Protein AF-A0AAJ2SPP4-F1 (afdb_monomer_lite)

Secondary structure (DSSP, 8-state):
--SSTTTT--HHHHHHHHHHHHHHHHHHHHHHHHHHHHHT----TTHHHHHHHHHHHSTT-HHHHHHHHHHHHHHHHHHHHH--GGGTTHHHHHHHHHHHHHHHT-

Foldseek 3Di:
DPDDPPPPPCPPVVVVVVVVVVVVVVVVVVVVVVVVVCVVDPDPPVVVVLVVCCQCLADPHPVLVVQLVVLCVVLVVVCVVPVDPVSNCVSVVSVVCSVVVNVVSD

Structure (mmCIF, N/CA/C/O backbone):
data_AF-A0AAJ2SPP4-F1
#
_entry.id   AF-A0AAJ2SPP4-F1
#
loop_
_atom_site.group_PDB
_atom_site.id
_atom_site.type_symbol
_atom_site.label_atom_id
_atom_site.label_alt_id
_atom_site.label_comp_id
_atom_site.label_asym_id
_atom_site.label_entity_id
_atom_site.label_seq_id
_atom_site.pdbx_PDB_ins_code
_atom_site.Cartn_x
_atom_site.Cartn_y
_atom_site.Cartn_z
_atom_site.occupancy
_atom_site.B_iso_or_equiv
_atom_site.auth_seq_id
_atom_site.auth_comp_id
_atom_site.auth_asym_id
_atom_site.auth_atom_id
_atom_site.pdbx_PDB_model_num
ATOM 1 N N . MET A 1 1 ? 77.901 3.142 -53.050 1.00 51.00 1 MET A N 1
ATOM 2 C CA . MET A 1 1 ? 77.483 3.091 -51.628 1.00 51.00 1 MET A CA 1
ATOM 3 C C . MET A 1 1 ? 76.377 4.126 -51.381 1.00 51.00 1 MET A C 1
ATOM 5 O O . MET A 1 1 ? 76.693 5.295 -51.240 1.00 51.00 1 MET A O 1
ATOM 9 N N . LYS A 1 2 ? 75.081 3.762 -51.428 1.00 53.44 2 LYS A N 1
ATOM 10 C CA . LYS A 1 2 ? 73.963 4.728 -51.232 1.00 53.44 2 LYS A CA 1
ATOM 11 C C . LYS A 1 2 ? 72.672 4.088 -50.684 1.00 53.44 2 LYS A C 1
ATOM 13 O O . LYS A 1 2 ? 71.581 4.421 -51.128 1.00 53.44 2 LYS A O 1
ATOM 18 N N . LYS A 1 3 ? 72.779 3.122 -49.762 1.00 55.66 3 LYS A N 1
ATOM 19 C CA . LYS A 1 3 ? 71.599 2.415 -49.207 1.00 55.66 3 LYS A CA 1
ATOM 20 C C . LYS A 1 3 ? 71.514 2.330 -47.680 1.00 55.66 3 LYS A C 1
ATOM 22 O O . LYS A 1 3 ? 70.580 1.724 -47.178 1.00 55.66 3 LYS A O 1
ATOM 27 N N . ILE A 1 4 ? 72.435 2.953 -46.941 1.00 57.94 4 ILE A N 1
ATOM 28 C CA . ILE A 1 4 ? 72.496 2.795 -45.474 1.00 57.94 4 ILE A CA 1
ATOM 29 C C . ILE A 1 4 ? 71.853 3.977 -44.720 1.00 57.94 4 ILE A C 1
ATOM 31 O O . ILE A 1 4 ? 71.496 3.853 -43.557 1.00 57.94 4 ILE A O 1
ATOM 35 N N . HIS A 1 5 ? 71.605 5.110 -45.386 1.00 52.50 5 HIS A N 1
ATOM 36 C CA . HIS A 1 5 ? 71.060 6.311 -44.735 1.00 52.50 5 HIS A CA 1
ATOM 37 C C . HIS A 1 5 ? 69.523 6.370 -44.632 1.00 52.50 5 HIS A C 1
ATOM 39 O O . HIS A 1 5 ? 68.995 7.333 -44.085 1.00 52.50 5 HIS A O 1
ATOM 45 N N . THR A 1 6 ? 68.782 5.369 -45.121 1.00 56.84 6 THR A N 1
ATOM 46 C CA . THR A 1 6 ? 67.303 5.403 -45.129 1.00 56.84 6 THR A CA 1
ATOM 47 C C . THR A 1 6 ? 66.638 4.510 -44.080 1.00 56.84 6 THR A C 1
ATOM 49 O O . THR A 1 6 ? 65.415 4.518 -43.976 1.00 56.84 6 THR A O 1
ATOM 52 N N . MET A 1 7 ? 67.404 3.766 -43.272 1.00 56.72 7 MET A N 1
ATOM 53 C CA . MET A 1 7 ? 66.833 2.825 -42.293 1.00 56.72 7 MET A CA 1
ATOM 54 C C . MET A 1 7 ? 66.414 3.465 -40.954 1.00 56.72 7 MET A C 1
ATOM 56 O O . MET A 1 7 ? 65.700 2.828 -40.189 1.00 56.72 7 MET A O 1
ATOM 60 N N . PHE A 1 8 ? 66.770 4.728 -40.685 1.00 59.75 8 PHE A N 1
ATOM 61 C CA . PHE A 1 8 ? 66.502 5.399 -39.396 1.00 59.75 8 PHE A CA 1
ATOM 62 C C . PHE A 1 8 ? 65.700 6.714 -39.497 1.00 59.75 8 PHE A C 1
ATOM 64 O O . PHE A 1 8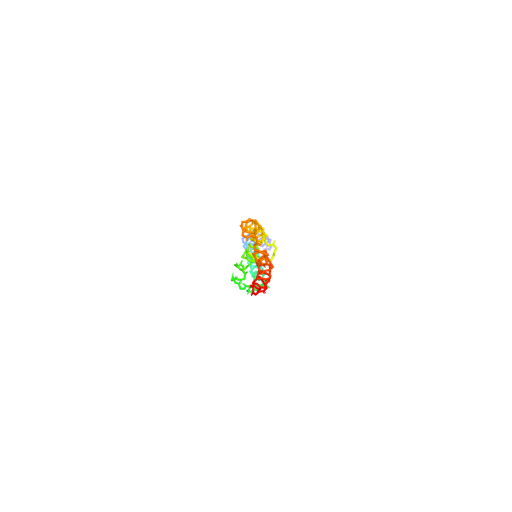 ? 65.680 7.504 -38.559 1.00 59.75 8 PHE A O 1
ATOM 71 N N . SER A 1 9 ? 64.993 6.974 -40.603 1.00 55.25 9 SER A N 1
ATOM 72 C CA . SER A 1 9 ? 64.289 8.254 -40.825 1.00 55.25 9 SER A CA 1
ATOM 73 C C . SER A 1 9 ? 62.771 8.238 -40.584 1.00 55.25 9 SER A C 1
ATOM 75 O O . SER A 1 9 ? 62.076 9.166 -40.996 1.00 55.25 9 SER A O 1
ATOM 77 N N . LYS A 1 10 ? 62.218 7.250 -39.864 1.00 57.59 10 LYS A N 1
ATOM 78 C CA . LYS A 1 10 ? 60.773 7.211 -39.541 1.00 57.59 10 LYS A CA 1
ATOM 79 C C . LYS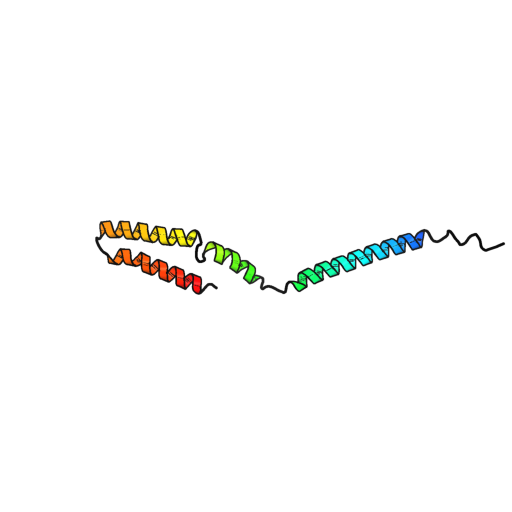 A 1 10 ? 60.346 7.711 -38.134 1.00 57.59 10 LYS A C 1
ATOM 81 O O . LYS A 1 10 ? 59.260 7.330 -37.701 1.00 57.59 10 LYS A O 1
ATOM 86 N N . PRO A 1 11 ? 61.058 8.590 -37.396 1.00 56.66 11 PRO A N 1
ATOM 87 C CA . PRO A 1 11 ? 60.698 8.865 -35.998 1.00 56.66 11 PRO A CA 1
ATOM 88 C C . PRO A 1 11 ? 59.342 9.573 -35.836 1.00 56.66 11 PRO A C 1
ATOM 90 O O . PRO A 1 11 ? 58.642 9.346 -34.856 1.00 56.66 11 PRO A O 1
ATOM 93 N N . ARG A 1 12 ? 58.929 10.396 -36.810 1.00 59.50 12 ARG A N 1
ATOM 94 C CA . ARG A 1 12 ? 57.700 11.204 -36.715 1.00 59.50 12 ARG A CA 1
ATOM 95 C C . ARG A 1 12 ? 56.431 10.450 -37.123 1.00 59.50 12 ARG A C 1
ATOM 97 O O . ARG A 1 12 ? 55.365 10.721 -36.581 1.00 59.50 12 ARG A O 1
ATOM 104 N N . ASN A 1 13 ? 56.549 9.492 -38.041 1.00 64.62 13 ASN A N 1
ATOM 105 C CA . ASN A 1 13 ? 55.392 8.768 -38.569 1.00 64.62 13 ASN A CA 1
ATOM 106 C C . ASN A 1 13 ? 54.940 7.654 -37.612 1.00 64.62 13 ASN A C 1
ATOM 108 O O . ASN A 1 13 ? 53.745 7.504 -37.410 1.00 64.62 13 ASN A O 1
ATOM 112 N N . TYR A 1 14 ? 55.860 6.970 -36.916 1.00 65.88 14 TYR A N 1
ATOM 113 C CA . TYR A 1 14 ? 55.488 5.955 -35.916 1.00 65.88 14 TYR A CA 1
ATOM 114 C C . TYR A 1 14 ? 54.757 6.546 -34.705 1.00 65.88 14 TYR A C 1
ATOM 116 O O . TYR A 1 14 ? 53.763 5.988 -34.251 1.00 65.88 14 TYR A O 1
ATOM 124 N N . VAL A 1 15 ? 55.197 7.697 -34.183 1.00 67.00 15 VAL A N 1
ATOM 125 C CA . VAL A 1 15 ? 54.493 8.356 -33.067 1.00 67.00 15 VAL A CA 1
ATOM 126 C C . VAL A 1 15 ? 53.141 8.931 -33.496 1.00 67.00 15 VAL A C 1
ATOM 128 O O . VAL A 1 15 ? 52.218 8.964 -32.685 1.00 67.00 15 VAL A O 1
ATOM 131 N N . ALA A 1 16 ? 53.002 9.349 -34.758 1.00 75.19 16 ALA A N 1
ATOM 132 C CA . ALA A 1 16 ? 51.728 9.780 -35.326 1.00 75.19 16 ALA A CA 1
ATOM 133 C C . ALA A 1 16 ? 50.764 8.596 -35.516 1.00 75.19 16 ALA A C 1
ATOM 135 O O . ALA A 1 16 ? 49.610 8.693 -35.112 1.00 75.19 16 ALA A O 1
ATOM 136 N N . GLU A 1 17 ? 51.244 7.461 -36.028 1.00 75.12 17 GLU A N 1
ATOM 137 C CA . GLU A 1 17 ? 50.459 6.231 -36.197 1.00 75.12 17 GLU A CA 1
ATOM 138 C C . GLU A 1 17 ? 50.057 5.605 -34.856 1.00 75.12 17 GLU A C 1
ATOM 140 O O . GLU A 1 17 ? 48.914 5.188 -34.686 1.00 75.12 17 GLU A O 1
ATOM 145 N N . LEU A 1 18 ? 50.942 5.609 -33.854 1.00 76.56 18 LEU A N 1
ATOM 146 C CA . LEU A 1 18 ? 50.618 5.156 -32.497 1.00 76.56 18 LEU A CA 1
ATOM 147 C C . LEU A 1 18 ? 49.580 6.062 -31.826 1.00 76.56 18 LEU A C 1
ATOM 149 O O . LEU A 1 18 ? 48.683 5.569 -31.143 1.00 76.56 18 LEU A O 1
ATOM 153 N N . ARG A 1 19 ? 49.667 7.385 -32.024 1.00 78.56 19 ARG A N 1
ATOM 154 C CA . ARG A 1 19 ? 48.640 8.327 -31.550 1.00 78.56 19 ARG A CA 1
ATOM 155 C C . ARG A 1 19 ? 47.314 8.099 -32.271 1.00 78.56 19 ARG A C 1
ATOM 157 O O . ARG A 1 19 ? 46.294 8.001 -31.599 1.00 78.56 19 ARG A O 1
ATOM 164 N N . ALA A 1 20 ? 47.332 7.940 -33.593 1.00 83.19 20 ALA A N 1
ATOM 165 C CA . ALA A 1 20 ? 46.141 7.650 -34.388 1.00 83.19 20 ALA A CA 1
ATOM 166 C C . ALA A 1 20 ? 45.480 6.330 -33.963 1.00 83.19 20 ALA A C 1
ATOM 168 O O . ALA A 1 20 ? 44.270 6.281 -33.774 1.00 83.19 20 ALA A O 1
ATOM 169 N N . THR A 1 21 ? 46.275 5.291 -33.704 1.00 83.62 21 THR A N 1
ATOM 170 C CA . THR A 1 21 ? 45.791 3.987 -33.229 1.00 83.62 21 THR A CA 1
ATOM 171 C C . THR A 1 21 ? 45.171 4.089 -31.836 1.00 83.62 21 THR A C 1
ATOM 173 O O . THR A 1 21 ? 44.105 3.531 -31.596 1.00 83.62 21 THR A O 1
ATOM 176 N N . LYS A 1 22 ? 45.787 4.843 -30.915 1.00 86.19 22 LYS A N 1
ATOM 177 C CA . LYS A 1 22 ? 45.219 5.086 -29.577 1.00 86.19 22 LYS A CA 1
ATOM 178 C C . LYS A 1 22 ? 43.912 5.877 -29.634 1.00 86.19 22 LYS A C 1
ATOM 180 O O . LYS A 1 22 ? 42.989 5.558 -28.895 1.00 86.19 22 LYS A O 1
ATOM 185 N N . VAL A 1 23 ? 43.826 6.876 -30.513 1.00 87.69 23 VAL A N 1
ATOM 186 C CA . VAL A 1 23 ? 42.602 7.664 -30.725 1.00 87.69 23 VAL A CA 1
ATOM 187 C C . VAL A 1 23 ? 41.499 6.795 -31.328 1.00 87.69 23 VAL A C 1
ATOM 189 O O . VAL A 1 23 ? 40.371 6.836 -30.847 1.00 87.69 23 VAL A O 1
ATOM 192 N N . LEU A 1 24 ? 41.822 5.957 -32.316 1.00 87.81 24 LEU A N 1
ATOM 193 C CA . LEU A 1 24 ? 40.872 5.022 -32.917 1.00 87.81 24 LEU A CA 1
ATOM 194 C C . LEU A 1 24 ? 40.371 3.994 -31.893 1.00 87.81 24 LEU A C 1
ATOM 196 O O . LEU A 1 24 ? 39.176 3.737 -31.816 1.00 87.81 24 LEU A O 1
ATOM 200 N N . LEU A 1 25 ? 41.264 3.451 -31.062 1.00 89.31 25 LEU A N 1
ATOM 201 C CA . LEU A 1 25 ? 40.896 2.515 -30.001 1.00 89.31 25 LEU A CA 1
ATOM 202 C C . LEU A 1 25 ? 40.000 3.177 -28.943 1.00 89.31 25 LEU A C 1
ATOM 204 O O . 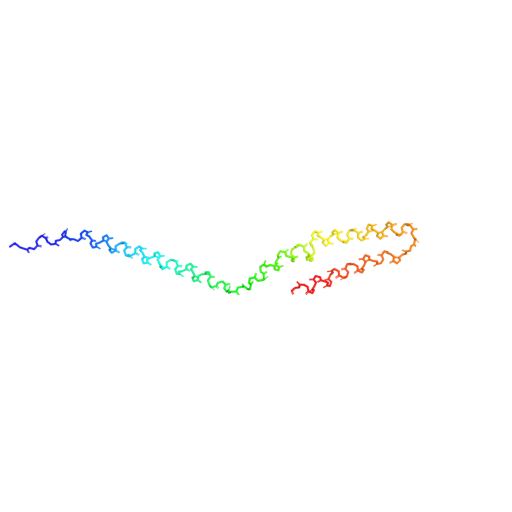LEU A 1 25 ? 39.008 2.585 -28.530 1.00 89.31 25 LEU A O 1
ATOM 208 N N . ALA A 1 26 ? 40.313 4.412 -28.539 1.00 87.31 26 ALA A N 1
ATOM 209 C CA . ALA A 1 26 ? 39.483 5.184 -27.615 1.00 87.31 26 ALA A CA 1
ATOM 210 C C . ALA A 1 26 ? 38.097 5.495 -28.206 1.00 87.31 26 ALA A C 1
ATOM 212 O O . ALA A 1 26 ? 37.098 5.432 -27.494 1.00 87.31 26 ALA A O 1
ATOM 213 N N . PHE A 1 27 ? 38.031 5.777 -29.509 1.00 89.00 27 PHE A N 1
ATOM 214 C CA . PHE A 1 27 ? 36.784 6.010 -30.235 1.00 89.00 27 PHE A CA 1
ATOM 215 C C . PHE A 1 27 ? 35.934 4.737 -30.374 1.00 89.00 27 PHE A C 1
ATOM 217 O O . PHE A 1 27 ? 34.721 4.767 -30.200 1.00 89.00 27 PHE A O 1
ATOM 224 N N . LEU A 1 28 ? 36.558 3.587 -30.631 1.00 86.94 28 LEU A N 1
ATOM 225 C CA . LEU A 1 28 ? 35.853 2.305 -30.675 1.00 86.94 28 LEU A CA 1
ATOM 226 C C . LEU A 1 28 ? 35.362 1.875 -29.286 1.00 86.94 28 LEU A C 1
ATOM 228 O O . LEU A 1 28 ? 34.254 1.358 -29.162 1.00 86.94 28 LEU A O 1
ATOM 232 N N . LEU A 1 29 ? 36.142 2.141 -28.234 1.00 87.12 29 LEU A N 1
ATOM 233 C CA . LEU A 1 29 ? 35.719 1.929 -26.848 1.00 87.12 29 LEU A CA 1
ATOM 234 C C . LEU A 1 29 ? 34.536 2.823 -26.471 1.00 87.12 29 LEU A C 1
ATOM 236 O O . LEU A 1 29 ? 33.589 2.333 -25.860 1.00 87.12 29 LEU A O 1
ATOM 240 N N . SER A 1 30 ? 34.548 4.104 -26.851 1.00 81.31 30 SER A N 1
ATOM 241 C CA . SER A 1 30 ? 33.420 4.997 -26.568 1.00 81.31 30 SER A CA 1
ATOM 242 C C . SER A 1 30 ? 32.156 4.567 -27.316 1.00 81.31 30 SER A C 1
ATOM 244 O O . SER A 1 30 ? 31.088 4.523 -26.711 1.00 81.31 30 SER A O 1
ATOM 246 N N . LEU A 1 31 ? 32.270 4.147 -28.580 1.00 81.44 31 LEU A N 1
ATOM 247 C CA . LEU A 1 31 ? 31.154 3.568 -29.334 1.00 81.44 31 LEU A CA 1
ATOM 248 C C . LEU A 1 31 ? 30.640 2.262 -28.717 1.00 81.44 31 LEU A C 1
ATOM 250 O O . LEU A 1 31 ? 29.430 2.053 -28.672 1.00 81.44 31 LEU A O 1
ATOM 254 N N . GLY A 1 32 ? 31.527 1.412 -28.192 1.00 78.38 32 GLY A N 1
ATOM 255 C CA . GLY A 1 32 ? 31.148 0.197 -27.468 1.00 78.38 32 GLY A CA 1
ATOM 256 C C . GLY A 1 32 ? 30.359 0.494 -26.190 1.00 78.38 32 GLY A C 1
ATOM 257 O O . GLY A 1 32 ? 29.325 -0.124 -25.950 1.00 78.38 32 GLY A O 1
ATOM 258 N N . VAL A 1 33 ? 30.785 1.490 -25.405 1.00 76.06 33 VAL A N 1
ATOM 259 C CA . VAL A 1 33 ? 30.070 1.937 -24.193 1.00 76.06 33 VAL A CA 1
ATOM 260 C C . VAL A 1 33 ? 28.701 2.531 -24.543 1.00 76.06 33 VAL A C 1
ATOM 262 O O . VAL A 1 33 ? 27.711 2.220 -23.884 1.00 76.06 33 VAL A O 1
ATOM 265 N N . ILE A 1 34 ? 28.619 3.329 -25.611 1.00 72.56 34 ILE A N 1
ATOM 266 C CA . ILE A 1 34 ? 27.353 3.893 -26.104 1.00 72.56 34 ILE A CA 1
ATOM 267 C C . ILE A 1 34 ? 26.426 2.783 -26.619 1.00 72.56 34 ILE A C 1
ATOM 269 O O . ILE A 1 34 ? 25.225 2.827 -26.360 1.00 72.56 34 ILE A O 1
ATOM 273 N N . GLY A 1 35 ? 26.966 1.776 -27.308 1.00 66.44 35 GLY A N 1
ATOM 274 C CA . GLY A 1 35 ? 26.215 0.620 -27.797 1.00 66.44 35 GLY A CA 1
ATOM 275 C C . GLY A 1 35 ? 25.631 -0.228 -26.666 1.00 66.44 35 GLY A C 1
ATOM 276 O O . GLY A 1 35 ? 24.466 -0.605 -26.739 1.00 66.44 35 GLY A O 1
ATOM 277 N N . VAL A 1 36 ? 26.388 -0.460 -25.586 1.00 65.69 36 VAL A N 1
ATOM 278 C CA . VAL A 1 36 ? 25.892 -1.162 -24.385 1.00 65.69 36 VAL A CA 1
ATOM 279 C C . VAL A 1 36 ? 24.815 -0.343 -23.666 1.00 65.69 36 VAL A C 1
ATOM 281 O O . VAL A 1 36 ? 23.807 -0.908 -23.251 1.00 65.69 36 VAL A O 1
ATOM 284 N N . ALA A 1 37 ? 24.973 0.981 -23.583 1.00 61.69 37 ALA A N 1
ATOM 285 C CA . ALA A 1 37 ? 23.974 1.873 -22.989 1.00 61.69 37 ALA A CA 1
ATOM 286 C C . ALA A 1 37 ? 22.669 1.972 -23.809 1.00 61.69 37 ALA A C 1
ATOM 288 O O . ALA A 1 37 ? 21.610 2.226 -23.244 1.00 61.69 37 ALA A O 1
ATOM 289 N N . HIS A 1 38 ? 22.720 1.755 -25.129 1.00 64.19 38 HIS A N 1
ATOM 290 C CA . HIS A 1 38 ? 21.523 1.673 -25.979 1.00 64.19 38 HIS A CA 1
ATOM 291 C C . HIS A 1 38 ? 20.925 0.257 -26.036 1.00 64.19 38 HIS A C 1
ATOM 293 O O . HIS A 1 38 ? 19.719 0.108 -26.231 1.00 64.19 38 HIS A O 1
ATOM 299 N N . ALA A 1 39 ? 21.736 -0.789 -25.839 1.00 59.88 39 ALA A N 1
ATOM 300 C CA . ALA A 1 39 ? 21.289 -2.183 -25.832 1.00 59.88 39 ALA A CA 1
ATOM 301 C C . ALA A 1 39 ? 20.451 -2.551 -24.595 1.00 59.88 39 ALA A C 1
ATOM 303 O O . ALA A 1 39 ? 19.737 -3.551 -24.622 1.00 59.88 39 ALA A O 1
ATOM 304 N N . THR A 1 40 ? 20.473 -1.736 -23.535 1.00 59.25 40 THR A N 1
ATOM 305 C CA . THR A 1 40 ? 19.588 -1.901 -22.370 1.00 59.25 40 THR A CA 1
ATOM 306 C C . THR A 1 40 ? 18.137 -1.488 -22.627 1.00 59.25 40 THR A C 1
ATOM 308 O O . THR A 1 40 ? 17.328 -1.566 -21.708 1.00 59.25 40 THR A O 1
ATOM 311 N N . GLY A 1 41 ? 17.791 -1.105 -23.865 1.00 57.53 41 GLY A N 1
ATOM 312 C CA . GLY A 1 41 ? 16.437 -0.730 -24.261 1.00 57.53 41 GLY A CA 1
ATOM 313 C C . GLY A 1 41 ? 16.021 0.603 -23.645 1.00 57.53 41 GLY A C 1
ATOM 314 O O . GLY A 1 41 ? 16.362 0.925 -22.510 1.00 57.53 41 GLY A O 1
ATOM 315 N N . GLY A 1 42 ? 15.282 1.419 -24.391 1.00 62.16 42 GLY A N 1
ATOM 316 C CA . GLY A 1 42 ? 14.642 2.602 -23.824 1.00 62.16 42 GLY A CA 1
ATOM 317 C C . GLY A 1 42 ? 13.574 2.174 -22.820 1.00 62.16 42 GLY A C 1
ATOM 318 O O . GLY A 1 42 ? 12.410 2.048 -23.181 1.00 62.16 42 GLY A O 1
ATOM 319 N N . THR A 1 43 ? 13.959 1.899 -21.574 1.00 63.09 43 THR A N 1
ATOM 320 C CA . THR A 1 43 ? 13.005 1.773 -20.476 1.00 63.09 43 THR A CA 1
ATOM 321 C C . THR A 1 43 ? 12.354 3.135 -20.292 1.00 63.09 43 THR A C 1
ATOM 323 O O . THR A 1 43 ? 13.065 4.133 -20.164 1.00 63.09 43 THR A O 1
ATOM 326 N N . ASP A 1 44 ? 11.022 3.176 -20.303 1.00 69.38 44 ASP A N 1
ATOM 327 C CA . ASP A 1 44 ? 10.245 4.390 -20.059 1.00 69.38 44 ASP A CA 1
ATOM 328 C C . ASP A 1 44 ? 10.804 5.126 -18.832 1.00 69.38 44 ASP A C 1
ATOM 330 O O . ASP A 1 44 ? 10.885 4.553 -17.743 1.00 69.38 44 ASP A O 1
ATOM 334 N N . MET A 1 45 ? 11.215 6.385 -18.991 1.00 66.38 45 MET A N 1
ATOM 335 C CA . MET A 1 45 ? 11.759 7.175 -17.882 1.00 66.38 45 MET A CA 1
ATOM 336 C C . MET A 1 45 ? 10.741 7.344 -16.746 1.00 66.38 45 MET A C 1
ATOM 338 O O . MET A 1 45 ? 11.141 7.501 -15.591 1.00 66.38 45 MET A O 1
ATOM 342 N N . LEU A 1 46 ? 9.438 7.244 -17.036 1.00 72.25 46 LEU A N 1
ATOM 343 C CA . LEU A 1 46 ? 8.390 7.248 -16.018 1.00 72.25 46 LEU A CA 1
ATOM 344 C C . LEU A 1 46 ? 8.338 5.940 -15.209 1.00 72.25 46 LEU A C 1
ATOM 346 O O . LEU A 1 46 ? 7.951 5.969 -14.039 1.00 72.25 46 LEU A O 1
ATOM 350 N N . SER A 1 47 ? 8.826 4.814 -15.745 1.00 70.06 47 SER A N 1
ATOM 351 C CA . SER A 1 47 ? 8.937 3.557 -14.982 1.00 70.06 47 SER A CA 1
ATOM 352 C C . SER A 1 47 ? 9.883 3.688 -13.781 1.00 70.06 47 SER A C 1
ATOM 354 O O . SER A 1 47 ? 9.635 3.121 -12.713 1.00 70.06 47 SER A O 1
ATOM 356 N N . SER A 1 48 ? 10.924 4.522 -13.905 1.00 73.75 48 SER A N 1
ATOM 357 C CA . SER A 1 48 ? 11.840 4.813 -12.800 1.00 73.75 48 SER A CA 1
ATOM 358 C C . SER A 1 48 ? 11.169 5.614 -11.680 1.00 73.75 48 SER A C 1
ATOM 360 O O . SER A 1 48 ? 11.592 5.506 -10.529 1.00 73.75 48 SER A O 1
ATOM 362 N N . ALA A 1 49 ? 10.140 6.409 -11.987 1.00 72.81 49 ALA A N 1
ATOM 363 C CA . ALA A 1 49 ? 9.366 7.153 -10.996 1.00 72.81 49 ALA A CA 1
ATOM 364 C C . ALA A 1 49 ? 8.313 6.274 -10.289 1.00 72.81 49 ALA A C 1
ATOM 366 O O . ALA A 1 49 ? 8.002 6.511 -9.122 1.00 72.81 49 ALA A O 1
ATOM 367 N N . ALA A 1 50 ? 7.819 5.217 -10.945 1.00 76.31 50 ALA A N 1
ATOM 368 C CA . ALA A 1 50 ? 6.857 4.268 -10.371 1.00 76.31 50 ALA A CA 1
ATOM 369 C C . ALA A 1 50 ? 7.473 3.347 -9.289 1.00 76.31 50 ALA A C 1
ATOM 371 O O . ALA A 1 50 ? 6.832 2.997 -8.293 1.00 76.31 50 ALA A O 1
ATOM 372 N N . ALA A 1 51 ? 8.749 2.979 -9.432 1.00 79.25 51 ALA A N 1
ATOM 373 C CA . ALA A 1 51 ? 9.438 2.097 -8.487 1.00 79.25 51 ALA A CA 1
ATOM 374 C C . ALA A 1 51 ? 9.499 2.620 -7.027 1.00 79.25 51 ALA A C 1
ATOM 376 O O . ALA A 1 51 ? 9.170 1.861 -6.109 1.00 79.25 51 ALA A O 1
ATOM 377 N N . PRO A 1 52 ? 9.894 3.879 -6.745 1.00 83.00 52 PRO A N 1
ATOM 378 C CA . PRO A 1 52 ? 9.933 4.395 -5.374 1.00 83.00 52 PRO A CA 1
ATOM 379 C C . PRO A 1 52 ? 8.542 4.597 -4.757 1.00 83.00 52 PRO A C 1
ATOM 381 O O . PRO A 1 52 ? 8.383 4.391 -3.549 1.00 83.00 52 PRO A O 1
ATOM 384 N N . VAL A 1 53 ? 7.522 4.942 -5.553 1.00 82.50 53 VAL A N 1
ATOM 385 C CA . VAL A 1 53 ? 6.153 5.119 -5.035 1.00 82.50 53 VAL A CA 1
ATOM 386 C C . VAL A 1 53 ? 5.536 3.783 -4.639 1.00 82.50 53 VAL A C 1
ATOM 388 O O . VAL A 1 53 ? 4.957 3.686 -3.561 1.00 82.50 53 VAL A O 1
ATOM 391 N N . SER A 1 54 ? 5.765 2.723 -5.420 1.00 82.19 54 SER A N 1
ATOM 392 C CA . SER A 1 54 ? 5.332 1.370 -5.060 1.00 82.19 54 SER A CA 1
ATOM 393 C C . SER A 1 54 ? 6.067 0.844 -3.822 1.00 82.19 54 SER A C 1
ATOM 395 O O . SER A 1 54 ? 5.462 0.233 -2.948 1.00 82.19 54 SER A O 1
ATOM 397 N N . LYS A 1 55 ? 7.355 1.159 -3.645 1.00 83.94 55 LYS A N 1
ATOM 398 C CA . LYS A 1 55 ? 8.074 0.799 -2.407 1.00 83.94 55 LYS A CA 1
ATOM 399 C C . LYS A 1 55 ? 7.570 1.552 -1.171 1.00 83.94 55 LYS A C 1
ATOM 401 O O . LYS A 1 55 ? 7.589 1.001 -0.073 1.00 83.94 55 LYS A O 1
ATOM 406 N N . THR A 1 56 ? 7.119 2.794 -1.338 1.00 84.94 56 THR A N 1
ATOM 407 C CA . THR A 1 56 ? 6.662 3.645 -0.226 1.00 84.94 56 THR A CA 1
ATOM 408 C C . THR A 1 56 ? 5.208 3.374 0.150 1.00 84.94 56 THR A C 1
ATOM 410 O O . THR A 1 56 ? 4.879 3.294 1.334 1.00 84.94 56 THR A O 1
ATOM 413 N N . PHE A 1 57 ? 4.340 3.190 -0.841 1.00 85.00 57 PHE A N 1
ATOM 414 C CA . PHE A 1 57 ? 2.898 3.056 -0.653 1.00 85.00 57 PHE A CA 1
ATOM 415 C C . PHE A 1 57 ? 2.357 1.678 -1.019 1.00 85.00 57 PHE A C 1
ATOM 417 O O . PHE A 1 57 ? 1.176 1.470 -0.851 1.00 85.00 57 PHE A O 1
ATOM 424 N N . GLY A 1 58 ? 3.157 0.738 -1.516 1.00 83.31 58 GLY A N 1
ATOM 425 C CA . GLY A 1 58 ? 2.662 -0.563 -1.969 1.00 83.31 58 GLY A CA 1
ATOM 426 C C . GLY A 1 58 ? 2.433 -1.588 -0.858 1.00 83.31 58 GLY A C 1
ATOM 427 O O . GLY A 1 58 ? 2.637 -1.349 0.336 1.00 83.31 58 GLY A O 1
ATOM 428 N N . ALA A 1 59 ? 2.024 -2.786 -1.277 1.00 84.56 59 ALA A N 1
ATOM 429 C CA . ALA A 1 59 ? 1.751 -3.895 -0.374 1.00 84.56 59 ALA A CA 1
ATOM 430 C C . ALA A 1 59 ? 2.989 -4.253 0.466 1.00 84.56 59 ALA A C 1
ATOM 432 O O . ALA A 1 59 ? 4.075 -4.491 -0.057 1.00 84.56 59 ALA A O 1
ATOM 433 N N . GLY A 1 60 ? 2.815 -4.285 1.788 1.00 85.44 60 GLY A N 1
ATOM 434 C CA . GLY A 1 60 ? 3.893 -4.577 2.734 1.00 85.44 60 GLY A CA 1
ATOM 435 C C . GLY A 1 60 ? 4.775 -3.382 3.110 1.00 85.44 60 GLY A C 1
ATOM 436 O O . GLY A 1 60 ? 5.682 -3.563 3.930 1.00 85.44 60 GLY A O 1
ATOM 437 N N . SER A 1 61 ? 4.508 -2.176 2.587 1.00 87.94 61 SER A N 1
ATOM 438 C CA . SER A 1 61 ? 5.243 -0.977 2.995 1.00 87.94 61 SER A CA 1
ATOM 439 C C . SER A 1 61 ? 5.023 -0.647 4.473 1.00 87.94 61 SER A C 1
ATOM 441 O O . SER A 1 61 ? 4.021 -1.018 5.095 1.00 87.94 61 SER A O 1
ATOM 443 N N . THR A 1 62 ? 5.966 0.098 5.046 1.00 91.44 62 THR A N 1
ATOM 444 C CA . THR A 1 62 ? 5.842 0.619 6.410 1.00 91.44 62 THR A CA 1
ATOM 445 C C . THR A 1 62 ? 4.594 1.491 6.559 1.00 91.44 62 THR A C 1
ATOM 447 O O . THR A 1 62 ? 3.910 1.386 7.571 1.00 91.44 62 THR A O 1
ATOM 450 N N . MET A 1 63 ? 4.239 2.280 5.540 1.00 89.81 63 MET A N 1
ATOM 451 C CA . MET A 1 63 ? 3.036 3.116 5.561 1.00 89.81 63 MET A CA 1
ATOM 452 C C . MET A 1 63 ? 1.767 2.256 5.646 1.00 89.81 63 MET A C 1
ATOM 454 O O . MET A 1 63 ? 0.939 2.479 6.525 1.00 89.81 63 MET A O 1
ATOM 458 N N . ALA A 1 64 ? 1.668 1.202 4.829 1.00 91.44 64 ALA A N 1
ATOM 459 C CA . ALA A 1 64 ? 0.538 0.272 4.861 1.00 91.44 64 ALA A CA 1
ATOM 460 C C . ALA A 1 64 ? 0.362 -0.396 6.237 1.00 91.44 64 ALA A C 1
ATOM 462 O O . ALA A 1 64 ? -0.755 -0.533 6.734 1.00 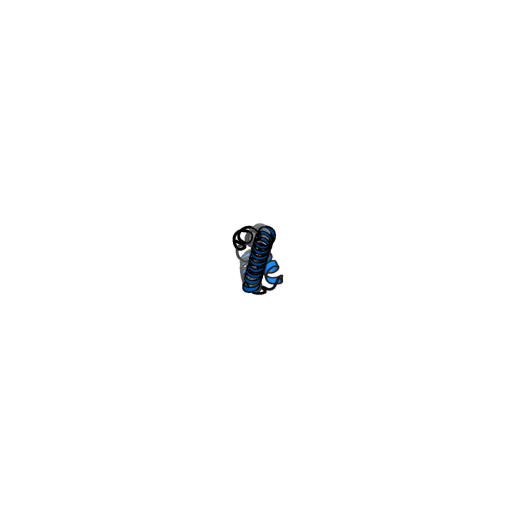91.44 64 ALA A O 1
ATOM 463 N N . LYS A 1 65 ? 1.469 -0.768 6.890 1.00 92.12 65 LYS A N 1
ATOM 464 C CA . LYS A 1 65 ? 1.444 -1.343 8.245 1.00 92.12 65 LYS A CA 1
ATOM 465 C C . LYS A 1 65 ? 0.933 -0.344 9.282 1.00 92.12 65 LYS A C 1
ATOM 467 O O . LYS A 1 65 ? 0.104 -0.707 10.112 1.00 92.12 65 LYS A O 1
ATOM 472 N N . TRP A 1 66 ? 1.398 0.904 9.225 1.00 94.31 66 TRP A N 1
ATOM 473 C CA . TRP A 1 66 ? 0.944 1.954 10.139 1.00 94.31 66 TRP A CA 1
ATOM 474 C C . TRP A 1 66 ? -0.518 2.334 9.923 1.00 94.31 66 TRP A C 1
ATOM 476 O O . TRP A 1 66 ? -1.216 2.572 10.903 1.00 94.31 66 TRP A O 1
ATOM 486 N N . LEU A 1 67 ? -0.998 2.332 8.676 1.00 93.69 67 LEU A N 1
ATOM 487 C CA . LEU A 1 67 ? -2.406 2.562 8.353 1.00 93.69 67 LEU A CA 1
ATOM 488 C C . LEU A 1 67 ? -3.307 1.519 9.035 1.00 93.69 67 LEU A C 1
ATOM 490 O O . LEU A 1 67 ? -4.257 1.877 9.728 1.00 93.69 67 LEU A O 1
ATOM 494 N N . ILE A 1 68 ? -2.972 0.232 8.890 1.00 93.81 68 ILE A N 1
ATOM 495 C CA . ILE A 1 68 ? -3.732 -0.868 9.505 1.00 93.81 68 ILE A CA 1
ATOM 496 C C . ILE A 1 68 ? -3.648 -0.793 11.035 1.00 93.81 68 ILE A C 1
ATOM 498 O O . ILE A 1 68 ? -4.653 -0.972 11.720 1.00 93.81 68 ILE A O 1
ATOM 502 N N . LEU A 1 69 ? -2.469 -0.496 11.589 1.00 94.94 69 LEU A N 1
ATOM 503 C CA . LEU A 1 69 ? -2.297 -0.368 13.036 1.00 94.94 69 LEU A CA 1
ATOM 504 C C . LEU A 1 69 ? -3.119 0.796 13.612 1.00 94.94 69 LEU A C 1
ATOM 506 O O . LEU A 1 69 ? -3.743 0.643 14.662 1.00 94.94 69 LEU A O 1
ATOM 510 N N . ALA A 1 70 ? -3.154 1.937 12.921 1.00 95.00 70 ALA A N 1
ATOM 511 C CA . ALA A 1 70 ? -3.952 3.091 13.321 1.00 95.00 70 ALA A CA 1
ATOM 512 C C . ALA A 1 70 ? -5.451 2.763 13.344 1.00 95.00 70 ALA A C 1
ATOM 514 O O . ALA A 1 70 ? -6.119 3.081 14.326 1.00 95.00 70 ALA A O 1
ATOM 515 N N . GLU A 1 71 ? -5.961 2.074 12.321 1.00 94.75 71 GLU A N 1
ATOM 516 C CA . GLU A 1 71 ? -7.364 1.649 12.262 1.00 94.75 71 GLU A CA 1
ATOM 517 C C . GLU A 1 71 ? -7.733 0.749 13.447 1.00 94.75 71 GLU A C 1
ATOM 519 O O . GLU A 1 71 ? -8.742 0.973 14.111 1.00 94.75 71 GLU A O 1
ATOM 524 N N . VAL A 1 72 ? -6.887 -0.229 13.782 1.00 94.62 72 VAL A N 1
ATOM 525 C CA . VAL A 1 72 ? -7.140 -1.127 14.920 1.00 94.62 72 VAL A CA 1
ATOM 526 C C . VAL A 1 72 ? -7.164 -0.356 16.244 1.00 94.62 72 VAL A C 1
ATOM 528 O O . VAL A 1 72 ? -8.038 -0.600 17.080 1.00 94.62 72 VAL A O 1
ATOM 531 N N . ILE A 1 73 ? -6.247 0.596 16.443 1.00 95.62 73 ILE A N 1
ATOM 532 C CA . ILE A 1 73 ? -6.205 1.424 17.658 1.00 95.62 73 ILE A CA 1
ATOM 533 C C . ILE A 1 73 ? -7.458 2.304 17.751 1.00 95.62 73 ILE A C 1
ATOM 535 O O . ILE A 1 73 ? -8.141 2.293 18.778 1.00 95.62 73 ILE A O 1
ATOM 539 N N . VAL A 1 74 ? -7.789 3.036 16.684 1.00 95.19 74 VAL A N 1
ATOM 540 C CA . VAL A 1 74 ? -8.955 3.932 16.646 1.00 95.19 74 VAL A CA 1
ATOM 541 C C . VAL A 1 74 ? -10.251 3.140 16.808 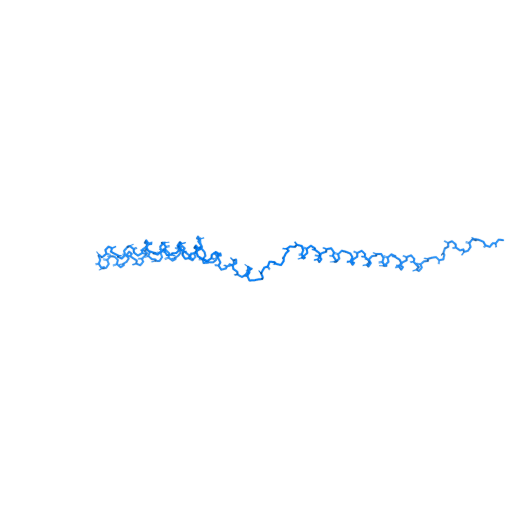1.00 95.19 74 VAL A C 1
ATOM 543 O O . VAL A 1 74 ? -11.080 3.496 17.649 1.00 95.19 74 VAL A O 1
ATOM 546 N N . GLY A 1 75 ? -10.401 2.031 16.083 1.00 95.06 75 GLY A N 1
ATOM 547 C CA . GLY A 1 75 ? -11.545 1.129 16.182 1.00 95.06 75 GLY A CA 1
ATOM 548 C C . GLY A 1 75 ? -11.724 0.583 17.597 1.00 95.06 75 GLY A C 1
ATOM 549 O O . GLY A 1 75 ? -12.832 0.607 18.130 1.00 95.06 75 GLY A O 1
ATOM 550 N N . THR A 1 76 ? -10.634 0.189 18.261 1.00 94.00 76 THR A N 1
ATOM 551 C CA . THR A 1 76 ? -10.675 -0.297 19.651 1.00 94.00 76 THR A CA 1
ATOM 552 C C . THR A 1 76 ? -11.097 0.801 20.628 1.00 94.00 76 THR A C 1
ATOM 554 O O . THR A 1 76 ? -11.985 0.586 21.456 1.00 94.00 76 THR A O 1
ATOM 557 N N . ILE A 1 77 ? -10.516 2.001 20.525 1.00 95.69 77 ILE A N 1
ATOM 558 C CA . ILE A 1 77 ? -10.868 3.137 21.394 1.00 95.69 77 ILE A CA 1
ATOM 559 C C . ILE A 1 77 ? -12.343 3.512 21.212 1.00 95.69 77 ILE A C 1
ATOM 561 O O . ILE A 1 77 ? -13.070 3.701 22.192 1.00 95.69 77 ILE A O 1
ATOM 565 N N . MET A 1 78 ? -12.812 3.599 19.965 1.00 95.25 78 MET A N 1
ATOM 566 C CA . MET A 1 78 ? -14.204 3.942 19.691 1.00 95.25 78 MET A CA 1
ATOM 567 C C . MET A 1 78 ? -15.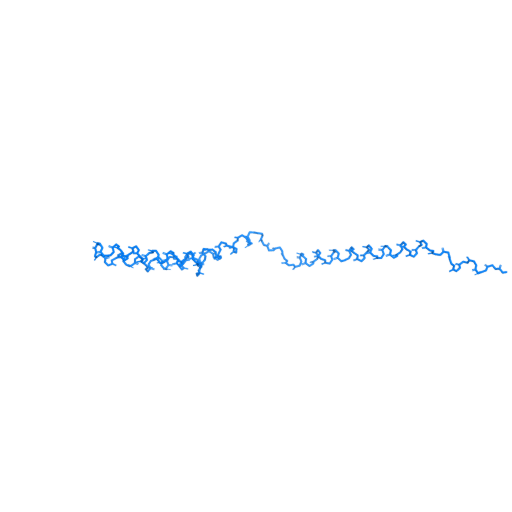171 2.829 20.097 1.00 95.25 78 MET A C 1
ATOM 569 O O . MET A 1 78 ? -16.253 3.132 20.607 1.00 95.25 78 MET A O 1
ATOM 573 N N . TYR A 1 79 ? -14.785 1.560 19.960 1.00 95.69 79 TYR A N 1
ATOM 574 C CA . TYR A 1 79 ? -15.561 0.434 20.472 1.00 95.69 79 TYR A CA 1
ATOM 575 C C . TYR A 1 79 ? -15.741 0.522 21.989 1.00 95.69 79 TYR A C 1
ATOM 577 O O . TYR A 1 79 ? -16.853 0.357 22.483 1.00 95.69 79 TYR A O 1
ATOM 585 N N . ILE A 1 80 ? -14.689 0.847 22.748 1.00 96.19 80 ILE A N 1
ATOM 586 C CA . ILE A 1 80 ? -14.799 0.980 24.208 1.00 96.19 80 ILE A CA 1
ATOM 587 C C . ILE A 1 80 ? -15.833 2.048 24.585 1.00 96.19 80 ILE A C 1
ATOM 589 O O . ILE A 1 80 ? -16.632 1.811 25.493 1.00 96.19 80 ILE A O 1
ATOM 593 N N . LYS A 1 81 ? -15.842 3.183 23.872 1.00 95.25 81 LYS A N 1
ATOM 594 C CA . LYS A 1 81 ? -16.731 4.323 24.144 1.00 95.25 81 LYS A CA 1
ATOM 595 C C . LYS A 1 81 ? -18.177 4.099 23.704 1.00 95.25 81 LYS A C 1
ATOM 597 O O . LYS A 1 81 ? -19.089 4.528 24.397 1.00 95.25 81 LYS A O 1
ATOM 602 N N . THR A 1 82 ? -18.386 3.477 22.549 1.00 94.62 82 THR A N 1
ATOM 603 C CA . THR A 1 82 ? -19.718 3.358 21.923 1.00 94.62 82 THR A CA 1
ATOM 604 C C . THR A 1 82 ? -20.352 1.983 22.103 1.00 94.62 82 THR A C 1
ATOM 606 O O . THR A 1 82 ? -21.548 1.832 21.882 1.00 94.62 82 THR A O 1
ATOM 609 N N . LYS A 1 83 ? -19.551 0.973 22.466 1.00 93.25 83 LYS A N 1
ATOM 610 C CA . LYS A 1 83 ? -19.920 -0.451 22.524 1.00 93.25 83 LYS A CA 1
ATOM 611 C C . LYS A 1 83 ? -20.500 -0.996 21.215 1.00 93.25 83 LYS A C 1
ATOM 613 O O . LYS A 1 83 ? -21.166 -2.027 21.217 1.00 93.25 83 LYS A O 1
ATOM 618 N N . ASN A 1 84 ? -20.222 -0.338 20.089 1.00 92.38 84 ASN A N 1
ATOM 619 C CA . ASN A 1 84 ? -20.725 -0.745 18.785 1.00 92.38 84 ASN A CA 1
ATOM 620 C C . ASN A 1 84 ? -19.714 -1.635 18.047 1.00 92.38 84 ASN A C 1
ATOM 622 O O . ASN A 1 84 ? -18.655 -1.170 17.623 1.00 92.38 84 ASN A O 1
ATOM 626 N N . MET A 1 85 ? -20.078 -2.903 17.842 1.00 90.00 85 MET A N 1
ATOM 627 C CA . MET A 1 85 ? -19.256 -3.902 17.145 1.00 90.00 85 MET A CA 1
ATOM 628 C C . MET A 1 85 ? -18.967 -3.537 15.681 1.00 90.00 85 MET A C 1
ATOM 630 O O . MET A 1 85 ? -17.936 -3.919 15.132 1.00 90.00 85 MET A O 1
ATOM 634 N N . MET A 1 86 ? -19.841 -2.750 15.049 1.00 90.19 86 MET A N 1
ATOM 635 C CA . MET A 1 86 ? -19.695 -2.347 13.648 1.00 90.19 86 MET A CA 1
ATOM 636 C C . MET A 1 86 ? -18.443 -1.492 13.407 1.00 90.19 86 MET A C 1
ATOM 638 O O . MET A 1 86 ? -17.921 -1.473 12.298 1.00 90.19 86 MET A O 1
ATOM 642 N N . LEU A 1 87 ? -17.913 -0.844 14.448 1.00 89.75 87 LEU A N 1
ATOM 643 C CA . LEU A 1 87 ? -16.686 -0.051 14.360 1.00 89.75 87 LEU A CA 1
ATOM 644 C C . LEU A 1 87 ? -15.424 -0.910 14.226 1.00 89.75 87 LEU A C 1
ATOM 646 O O . LEU A 1 87 ? -14.451 -0.461 13.636 1.00 89.75 87 LEU A O 1
ATOM 650 N N . LEU A 1 88 ? -15.435 -2.151 14.720 1.00 91.38 88 LEU A N 1
ATOM 651 C CA . LEU A 1 88 ? -14.305 -3.074 14.556 1.00 91.38 88 LEU A CA 1
ATOM 652 C C . LEU A 1 88 ? -14.271 -3.696 13.154 1.00 91.38 88 LEU A C 1
ATOM 654 O O . LEU A 1 88 ? -13.203 -4.059 12.664 1.00 91.38 88 LEU A O 1
ATOM 658 N N . MET A 1 89 ? -15.421 -3.759 12.475 1.00 91.19 89 MET A N 1
ATOM 659 C CA . MET A 1 89 ? -15.503 -4.212 11.082 1.00 91.19 89 MET A CA 1
ATOM 660 C C . MET A 1 89 ? -14.781 -3.264 10.112 1.00 91.19 89 MET A C 1
ATOM 662 O O . MET A 1 89 ? -14.396 -3.694 9.024 1.00 91.19 89 MET A O 1
ATOM 666 N N . GLY A 1 90 ? -14.527 -2.011 10.516 1.00 90.56 90 GLY A N 1
ATOM 667 C CA . GLY A 1 90 ? -13.701 -1.058 9.766 1.00 90.56 90 GLY A CA 1
ATOM 668 C C . GLY A 1 90 ? -12.306 -1.602 9.445 1.00 90.56 90 GLY A C 1
ATOM 669 O O . GLY A 1 90 ? -11.845 -1.470 8.313 1.00 90.56 90 GLY A O 1
ATOM 670 N N . ALA A 1 91 ? -11.698 -2.364 10.363 1.00 91.81 91 ALA A N 1
ATOM 671 C CA . ALA A 1 91 ? -10.396 -2.995 10.140 1.00 91.81 91 ALA A CA 1
ATOM 672 C C . ALA A 1 91 ? -10.400 -3.965 8.945 1.00 91.81 91 ALA A C 1
ATOM 674 O O . ALA A 1 91 ? -9.457 -3.981 8.155 1.00 91.81 91 ALA A O 1
ATOM 675 N N . ILE A 1 92 ? -11.476 -4.739 8.769 1.00 92.69 92 ILE A N 1
ATOM 676 C CA . ILE A 1 92 ? -11.620 -5.666 7.636 1.00 92.69 92 ILE A CA 1
ATOM 677 C C . ILE A 1 92 ? -11.727 -4.875 6.331 1.00 92.69 92 ILE A C 1
ATOM 679 O O . ILE A 1 92 ? -11.055 -5.194 5.349 1.00 92.69 92 ILE A O 1
ATOM 683 N N . VAL A 1 93 ? -12.538 -3.814 6.335 1.00 93.88 93 VAL A N 1
ATOM 684 C CA . VAL A 1 93 ? -12.732 -2.948 5.167 1.00 93.88 93 VAL A CA 1
ATOM 685 C C . VAL A 1 93 ? -11.415 -2.293 4.757 1.00 93.88 93 VAL A C 1
ATOM 687 O O . VAL A 1 93 ? -11.056 -2.350 3.583 1.00 93.88 93 VAL A O 1
ATOM 690 N N . VAL A 1 94 ? -10.657 -1.739 5.708 1.00 93.50 94 VAL A N 1
ATOM 691 C CA . VAL A 1 94 ? -9.353 -1.119 5.439 1.00 93.50 94 VAL A CA 1
ATOM 692 C C . VAL A 1 94 ? -8.372 -2.138 4.861 1.00 93.50 94 VAL A C 1
ATOM 694 O O . VAL A 1 94 ? -7.717 -1.841 3.865 1.00 93.50 94 VAL A O 1
ATOM 697 N N . VAL A 1 95 ? -8.297 -3.358 5.399 1.00 91.88 95 VAL A N 1
ATOM 698 C CA . VAL A 1 95 ? -7.398 -4.403 4.873 1.00 91.88 95 VAL A CA 1
ATOM 699 C C . VAL A 1 95 ? -7.746 -4.780 3.431 1.00 91.88 95 VAL A C 1
ATOM 701 O O . VAL A 1 95 ? -6.852 -4.851 2.583 1.00 91.88 95 VAL A O 1
ATOM 704 N N . VAL A 1 96 ? -9.030 -4.982 3.122 1.00 92.06 96 VAL A N 1
ATOM 705 C CA . VAL A 1 96 ? -9.478 -5.320 1.761 1.00 92.06 96 VAL A CA 1
ATOM 706 C C . VAL A 1 96 ? -9.238 -4.154 0.804 1.00 92.06 96 VAL A C 1
ATOM 708 O O . VAL A 1 96 ? -8.670 -4.355 -0.268 1.00 92.06 96 VAL A O 1
ATOM 711 N N . PHE A 1 97 ? -9.596 -2.932 1.204 1.00 91.81 97 PHE A N 1
ATOM 712 C CA . PHE A 1 97 ? -9.384 -1.726 0.403 1.00 91.81 97 PHE A CA 1
ATOM 713 C C . PHE A 1 97 ? -7.908 -1.530 0.058 1.00 91.81 97 PHE A C 1
ATOM 715 O O . PHE A 1 97 ? -7.560 -1.310 -1.097 1.00 91.81 97 PHE A O 1
ATOM 722 N N . THR A 1 98 ? -7.033 -1.685 1.047 1.00 90.44 98 THR A N 1
ATOM 723 C CA . THR A 1 98 ? -5.584 -1.540 0.883 1.00 90.44 98 THR A CA 1
ATOM 724 C C . THR A 1 98 ? -5.023 -2.633 -0.039 1.00 90.44 98 THR A C 1
ATOM 726 O O . THR A 1 98 ? -4.210 -2.359 -0.920 1.00 90.44 98 THR A O 1
ATOM 729 N N . SER A 1 99 ? -5.516 -3.868 0.097 1.00 88.44 99 SER A N 1
ATOM 730 C CA . SER A 1 99 ? -5.111 -5.002 -0.746 1.00 88.44 99 SER A CA 1
ATOM 731 C C . SER A 1 99 ? -5.522 -4.822 -2.211 1.00 88.44 99 SER A C 1
ATOM 733 O O . SER A 1 99 ? -4.724 -5.074 -3.114 1.00 88.44 99 SER A O 1
ATOM 735 N N . VAL A 1 100 ? -6.749 -4.358 -2.458 1.00 90.50 100 VAL A N 1
ATOM 736 C CA . VAL A 1 100 ? -7.252 -4.100 -3.815 1.00 90.50 100 VAL A CA 1
ATOM 737 C C . VAL A 1 100 ? -6.601 -2.847 -4.404 1.00 90.50 100 VAL A C 1
ATOM 739 O O . VAL A 1 100 ? -6.125 -2.891 -5.534 1.00 90.50 100 VAL A O 1
ATOM 742 N N . GLY A 1 101 ? -6.492 -1.761 -3.635 1.00 86.38 101 GLY A N 1
ATOM 743 C CA . GLY A 1 101 ? -5.889 -0.499 -4.072 1.00 86.38 101 GLY A CA 1
ATOM 744 C C . GLY A 1 101 ? -4.440 -0.658 -4.532 1.00 86.38 101 GLY A C 1
ATOM 745 O O . GLY A 1 101 ? -4.074 -0.175 -5.601 1.00 86.38 101 GLY A O 1
ATOM 746 N N . PHE A 1 102 ? -3.625 -1.420 -3.798 1.00 84.88 102 PHE A N 1
ATOM 747 C CA . PHE A 1 102 ? -2.256 -1.733 -4.230 1.00 84.88 102 PHE A CA 1
ATOM 748 C C . PHE A 1 102 ? -2.199 -2.774 -5.348 1.00 84.88 102 PHE A C 1
ATOM 750 O O . PHE A 1 102 ? -1.209 -2.853 -6.072 1.00 84.88 102 PHE A O 1
ATOM 757 N N . GLY A 1 103 ? -3.256 -3.568 -5.512 1.00 80.50 103 GLY A N 1
ATOM 758 C CA . GLY A 1 103 ? -3.422 -4.459 -6.652 1.00 80.50 103 GLY A CA 1
ATOM 759 C C . GLY A 1 103 ? -3.632 -3.713 -7.971 1.00 80.50 103 GLY A C 1
ATOM 760 O O . GLY A 1 103 ? -3.146 -4.195 -8.991 1.00 80.50 103 GLY A O 1
ATOM 761 N N . LEU A 1 104 ? -4.304 -2.557 -7.930 1.00 78.50 104 LEU A N 1
ATOM 762 C CA . LEU A 1 104 ? -4.605 -1.705 -9.087 1.00 78.50 104 LEU A CA 1
ATOM 763 C C . LEU A 1 104 ? -3.442 -0.791 -9.498 1.00 78.50 104 LEU A C 1
ATOM 765 O O . LEU A 1 104 ? -3.381 -0.375 -10.646 1.00 78.50 104 LEU A O 1
ATOM 769 N N . ALA A 1 105 ? -2.526 -0.481 -8.579 1.00 66.19 105 ALA A N 1
ATOM 770 C CA . ALA A 1 105 ? -1.377 0.396 -8.824 1.00 66.19 105 ALA A CA 1
ATOM 771 C C . ALA A 1 105 ? -0.162 -0.320 -9.463 1.00 66.19 105 ALA A C 1
ATOM 773 O O . ALA A 1 105 ? 0.964 0.163 -9.326 1.00 66.19 105 ALA A O 1
ATOM 774 N N . LYS A 1 106 ? -0.374 -1.492 -10.081 1.00 58.69 106 LYS A N 1
ATOM 775 C CA . LYS A 1 106 ? 0.661 -2.259 -10.792 1.00 58.69 106 LYS A CA 1
ATOM 776 C C . LYS A 1 106 ? 0.862 -1.763 -12.215 1.00 58.69 106 LYS A C 1
ATOM 778 O O . LYS A 1 106 ? -0.153 -1.420 -12.856 1.00 58.69 106 LYS A O 1
#

pLDDT: mean 80.15, std 13.49, range [51.0, 96.19]

Sequence (106 aa):
MKKIHTMFSKPRNYVAELRATKVLLAFLLSLGVIGVAHATGGTDMLSSAAAPVSKTFGAGSTMAKWLILAEVIVGTIMYIKTKNMMLLMGAIVVVVFTSVGFGLAK

Radius of gyration: 34.93 Å; chains: 1; bounding box: 98×17×76 Å